Protein AF-A0A2K2HDX5-F1 (afdb_monomer)

Foldseek 3Di:
DDDDPDPDPPPPLPQDPLLVVLVVCLVCQVVDPLVCLVVNLVSLVVVLVVCVVVVDPSCVVSNVSSVVSSVVSVVSNVCVVCVVVDDDD

Secondary structure (DSSP, 8-state):
----------------HHHHHHHHHHHTTTTS-TTTHHHHHHHHHHHHHHHHHHT-GGGHHHHHHHHHHHHHHHHHHHHHHHHTT----

Organism: NCBI:txid1969733

Solvent-accessible surface area (backbone atoms only — not comparable to full-atom values): 5392 Å² total; per-residue (Å²): 135,85,82,81,77,73,79,72,81,83,68,75,65,82,74,50,72,70,55,52,52,47,50,55,50,48,74,41,56,90,75,51,54,76,88,50,28,55,60,51,22,50,55,35,44,56,50,47,53,53,50,61,74,65,64,50,77,74,47,50,70,55,50,55,54,44,51,57,42,27,54,51,28,46,52,50,38,51,52,58,63,52,55,80,69,60,78,88,126

Sequence (89 aa):
MLVLLLPAKVTAVEMSPEIETALALCARCAALPDEEVPAAAKTVHLLVEKLEAARNPADKVWLFRLKRCGSFLAYRAEAAADGEKKPAQ

Mean predicted aligned error: 9.75 Å

Radius of gyration: 18.08 Å; Cα contacts (8 Å, |Δi|>4): 49; chains: 1; bounding box: 43×37×57 Å

Structure (mmCIF, N/CA/C/O backbone):
data_AF-A0A2K2HDX5-F1
#
_entry.id   AF-A0A2K2HDX5-F1
#
loop_
_atom_site.group_PDB
_atom_site.id
_atom_site.type_symbol
_atom_site.label_atom_id
_atom_site.label_alt_id
_atom_site.label_comp_id
_atom_site.label_asym_id
_atom_site.label_entity_id
_atom_site.label_seq_id
_atom_site.pdbx_PDB_ins_code
_atom_site.Cartn_x
_atom_site.Cartn_y
_atom_site.Cartn_z
_atom_site.occupancy
_atom_site.B_iso_or_equiv
_atom_site.auth_seq_id
_atom_site.auth_comp_id
_atom_site.auth_asym_id
_atom_site.auth_atom_id
_atom_site.pdbx_PDB_model_num
ATOM 1 N N . MET A 1 1 ? -13.328 -26.479 36.270 1.00 40.75 1 MET A N 1
ATOM 2 C CA . MET A 1 1 ? -14.131 -26.206 35.061 1.00 40.75 1 MET A CA 1
ATOM 3 C C . MET A 1 1 ? -13.436 -25.075 34.313 1.00 40.75 1 MET A C 1
ATOM 5 O O . MET A 1 1 ? -13.360 -23.978 34.849 1.00 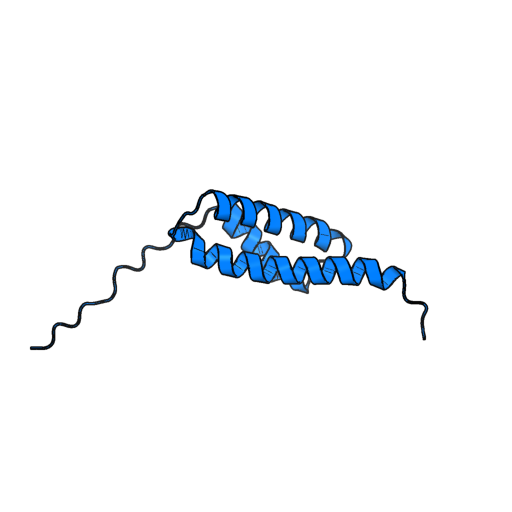40.75 1 MET A O 1
ATOM 9 N N . LEU A 1 2 ? -12.793 -25.369 33.181 1.00 43.72 2 LEU A N 1
ATOM 10 C CA . LEU A 1 2 ? -11.999 -24.398 32.423 1.00 43.72 2 LEU A CA 1
ATOM 11 C C . LEU A 1 2 ? -12.958 -23.611 31.515 1.00 43.72 2 LEU A C 1
ATOM 13 O O . LEU A 1 2 ? -13.521 -24.178 30.581 1.00 43.72 2 LEU A O 1
ATOM 17 N N . VAL A 1 3 ? -13.209 -22.340 31.827 1.00 49.59 3 VAL A N 1
ATOM 18 C CA . VAL A 1 3 ? -14.046 -21.470 30.990 1.00 49.59 3 VAL A CA 1
ATOM 19 C C . VAL A 1 3 ? -13.208 -21.024 29.793 1.00 49.59 3 VAL A C 1
ATOM 21 O O . VAL A 1 3 ? -12.329 -20.175 29.918 1.00 49.59 3 VAL A O 1
ATOM 24 N N . LEU A 1 4 ? -13.468 -21.627 28.634 1.00 47.78 4 LEU A N 1
ATOM 25 C CA . LEU A 1 4 ? -12.979 -21.160 27.338 1.00 47.78 4 LEU A CA 1
ATOM 26 C C . LEU A 1 4 ? -13.700 -19.849 26.997 1.00 47.78 4 LEU A C 1
ATOM 28 O O . LEU A 1 4 ? -14.822 -19.851 26.495 1.00 47.78 4 LEU A O 1
ATOM 32 N N . LEU A 1 5 ? -13.059 -18.723 27.306 1.00 55.34 5 LEU A N 1
ATOM 33 C CA . LEU A 1 5 ? -13.458 -17.408 26.811 1.00 55.34 5 LEU A CA 1
ATOM 34 C C . LEU A 1 5 ? -13.237 -17.395 25.293 1.00 55.34 5 LEU A C 1
ATOM 36 O O . LEU A 1 5 ? -12.107 -17.285 24.821 1.00 55.34 5 LEU A O 1
ATOM 40 N N . LEU A 1 6 ? -14.321 -17.566 24.532 1.00 54.38 6 LEU A N 1
ATOM 41 C CA . LEU A 1 6 ? -14.322 -17.401 23.079 1.00 54.38 6 LEU A CA 1
ATOM 42 C C . LEU A 1 6 ? -13.731 -16.026 22.721 1.00 54.38 6 LEU A C 1
ATOM 44 O O . LEU A 1 6 ? -14.145 -15.027 23.319 1.00 54.38 6 LEU A O 1
ATOM 48 N N . PRO A 1 7 ? -12.786 -15.942 21.765 1.00 51.34 7 PRO A N 1
ATOM 49 C CA . PRO A 1 7 ? -12.236 -14.661 21.367 1.00 51.34 7 PRO A CA 1
ATOM 50 C C . PRO A 1 7 ? -13.354 -13.797 20.786 1.00 51.34 7 PRO A C 1
ATOM 52 O O . PRO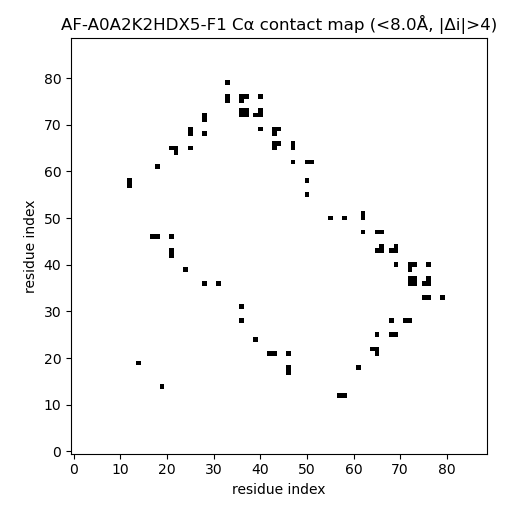 A 1 7 ? -14.234 -14.273 20.066 1.00 51.34 7 PRO A O 1
ATOM 55 N N . ALA A 1 8 ? -13.314 -12.527 21.185 1.00 52.97 8 ALA A N 1
ATOM 56 C CA . ALA A 1 8 ? -14.260 -11.485 20.840 1.00 52.97 8 ALA A CA 1
ATOM 57 C C . ALA A 1 8 ? -14.674 -11.547 19.365 1.00 52.97 8 ALA A C 1
ATOM 59 O O . ALA A 1 8 ? -13.839 -11.779 18.490 1.00 52.97 8 ALA A O 1
ATOM 60 N N . LYS A 1 9 ? -15.973 -11.309 19.123 1.00 47.44 9 LYS A N 1
ATOM 61 C CA . LYS A 1 9 ? -16.564 -11.039 17.808 1.00 47.44 9 LYS A CA 1
ATOM 62 C C . LYS A 1 9 ? -15.525 -10.374 16.909 1.00 47.44 9 LYS A C 1
ATOM 64 O O . LYS A 1 9 ? -15.088 -9.266 17.210 1.00 47.44 9 LYS A O 1
ATOM 69 N N . VAL A 1 10 ? -15.160 -11.043 15.816 1.00 50.88 10 VAL A N 1
ATOM 70 C CA . VAL A 1 10 ? -14.478 -10.406 14.691 1.00 50.88 10 VAL A CA 1
ATOM 71 C C . VAL A 1 10 ? -15.476 -9.395 14.143 1.00 50.88 10 VAL A C 1
ATOM 73 O O . VAL A 1 10 ? -16.300 -9.706 13.288 1.00 50.88 10 VAL A O 1
ATOM 76 N N . THR A 1 11 ? -15.498 -8.201 14.728 1.00 49.69 11 THR A N 1
ATOM 77 C CA . THR A 1 11 ? -16.144 -7.050 14.120 1.00 49.69 11 THR A CA 1
ATOM 78 C C . THR A 1 11 ? -15.402 -6.853 12.818 1.00 49.69 11 THR A C 1
ATOM 80 O O . THR A 1 11 ? -14.214 -6.525 12.838 1.00 49.69 11 THR A O 1
ATOM 83 N N . ALA A 1 12 ? -16.069 -7.175 11.709 1.00 56.59 12 ALA A N 1
ATOM 84 C CA . ALA A 1 12 ? -15.578 -6.868 10.383 1.00 56.59 12 ALA A CA 1
ATOM 85 C C . ALA A 1 12 ? -15.133 -5.408 10.418 1.00 56.59 12 ALA A C 1
ATOM 87 O O . ALA A 1 12 ? -15.940 -4.523 10.695 1.00 56.59 12 ALA A O 1
ATOM 88 N N . VAL A 1 13 ? -13.827 -5.184 10.282 1.00 62.44 13 VAL A N 1
ATOM 89 C CA . VAL A 1 13 ? -13.290 -3.832 10.217 1.00 62.44 13 VAL A CA 1
ATOM 90 C C . VAL A 1 13 ? -13.917 -3.224 8.979 1.00 62.44 13 VAL A C 1
ATOM 92 O O . VAL A 1 13 ? -13.663 -3.704 7.873 1.00 62.44 13 VAL A O 1
ATOM 95 N N . GLU A 1 14 ? -14.789 -2.243 9.183 1.00 67.19 14 GLU A N 1
ATOM 96 C CA . GLU A 1 14 ? -15.496 -1.584 8.098 1.00 67.19 14 GLU A CA 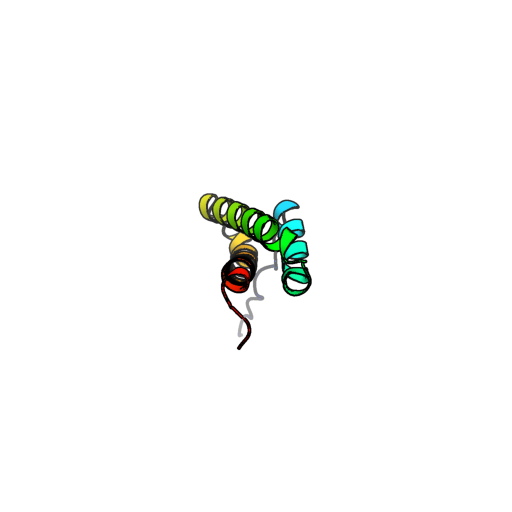1
ATOM 97 C C . GLU A 1 14 ? -14.446 -0.955 7.181 1.00 67.19 14 GLU A C 1
ATOM 99 O O . GLU A 1 14 ? -13.648 -0.112 7.592 1.00 67.19 14 GLU A O 1
ATOM 104 N N . MET A 1 15 ? -14.356 -1.483 5.964 1.00 76.62 15 MET A N 1
ATOM 105 C CA . MET A 1 15 ? -13.337 -1.088 5.009 1.00 76.62 15 MET A CA 1
ATOM 106 C C . MET A 1 15 ? -13.853 0.138 4.271 1.00 76.62 15 MET A C 1
ATOM 108 O O . MET A 1 15 ? -14.857 0.060 3.566 1.00 76.62 15 MET A O 1
ATOM 112 N N . SER A 1 16 ? -13.181 1.275 4.443 1.00 84.25 16 SER A N 1
ATOM 113 C CA . SER A 1 16 ? -13.556 2.473 3.700 1.00 84.25 16 SER A CA 1
ATOM 114 C C . SER A 1 16 ? -13.306 2.269 2.195 1.00 84.25 16 SER A C 1
ATOM 116 O O . SER A 1 16 ? -12.364 1.560 1.819 1.00 84.25 16 SER A O 1
ATOM 118 N N . PRO A 1 17 ? -14.084 2.922 1.312 1.00 86.00 17 PRO A N 1
ATOM 119 C CA . PRO A 1 17 ? -13.898 2.806 -0.139 1.00 86.00 17 PRO A CA 1
ATOM 120 C C . PRO A 1 17 ? -12.496 3.227 -0.608 1.00 86.00 17 PRO A C 1
ATOM 122 O O . PRO A 1 17 ? -11.959 2.688 -1.576 1.00 86.00 17 PRO A O 1
ATOM 125 N N . GLU A 1 18 ? -11.873 4.177 0.099 1.00 88.31 18 GLU A N 1
ATOM 126 C CA . GLU A 1 18 ? -10.495 4.613 -0.159 1.00 88.31 18 GLU A CA 1
ATOM 127 C C . GLU A 1 18 ? -9.491 3.479 0.120 1.00 88.31 18 GLU A C 1
ATOM 129 O O . GLU A 1 18 ? -8.583 3.246 -0.681 1.00 88.31 18 GLU A O 1
ATOM 134 N N . ILE A 1 19 ? -9.680 2.734 1.218 1.00 88.94 19 ILE A N 1
ATOM 135 C CA . ILE A 1 19 ? -8.851 1.571 1.567 1.00 88.94 19 ILE A CA 1
ATOM 136 C C . ILE A 1 19 ? -9.069 0.438 0.568 1.00 88.94 19 ILE A C 1
ATOM 138 O O . ILE A 1 19 ? -8.093 -0.158 0.116 1.00 88.94 19 ILE A O 1
ATOM 142 N N . GLU A 1 20 ? -10.314 0.157 0.186 1.00 90.00 20 GLU A N 1
ATOM 143 C CA . GLU A 1 20 ? -10.626 -0.870 -0.812 1.00 90.00 20 GLU A CA 1
ATOM 144 C C . GLU A 1 20 ? -9.933 -0.579 -2.149 1.00 90.00 20 GLU A C 1
ATOM 146 O O . GLU A 1 20 ? -9.246 -1.439 -2.705 1.00 90.00 20 GLU A O 1
ATOM 151 N N . THR A 1 21 ? -10.033 0.666 -2.619 1.00 88.81 21 THR A N 1
ATOM 152 C CA . THR A 1 21 ? -9.398 1.118 -3.864 1.00 88.81 21 THR A CA 1
ATOM 153 C C . THR A 1 21 ? -7.877 0.982 -3.796 1.00 88.81 21 THR A C 1
ATOM 155 O O . THR A 1 21 ? -7.250 0.446 -4.714 1.00 88.81 21 THR A O 1
ATOM 158 N N . ALA A 1 22 ? -7.265 1.418 -2.694 1.00 88.62 22 ALA A N 1
ATOM 159 C CA . ALA A 1 22 ? -5.823 1.311 -2.510 1.00 88.62 22 ALA A CA 1
ATOM 160 C C . ALA A 1 22 ? -5.359 -0.150 -2.400 1.00 88.62 22 ALA A C 1
ATOM 162 O O . ALA A 1 22 ? -4.323 -0.509 -2.957 1.00 88.62 22 ALA A O 1
ATOM 163 N N . LEU A 1 23 ? -6.135 -1.027 -1.761 1.00 88.50 23 LEU A N 1
ATOM 164 C CA . LEU A 1 23 ? -5.840 -2.460 -1.717 1.00 88.50 23 LEU A CA 1
ATOM 165 C C . LEU A 1 23 ? -5.981 -3.121 -3.092 1.00 88.50 23 LEU A C 1
ATOM 167 O O . LEU A 1 23 ? -5.165 -3.980 -3.429 1.00 88.50 23 LEU A O 1
ATOM 171 N N . ALA A 1 24 ? -6.953 -2.707 -3.905 1.00 89.44 24 ALA A N 1
ATOM 172 C CA . ALA A 1 24 ? -7.096 -3.177 -5.281 1.00 89.44 24 ALA A CA 1
ATOM 173 C C . ALA A 1 24 ? -5.910 -2.747 -6.163 1.00 89.44 24 ALA A C 1
ATOM 175 O O . ALA A 1 24 ? -5.432 -3.546 -6.974 1.00 89.44 24 ALA A O 1
ATOM 176 N N . LEU A 1 25 ? -5.392 -1.527 -5.970 1.00 87.06 25 LEU A N 1
ATOM 177 C CA . LEU A 1 25 ? -4.138 -1.065 -6.581 1.00 87.06 25 LEU A CA 1
ATOM 178 C C . LEU A 1 25 ? -2.948 -1.907 -6.104 1.00 87.06 25 LEU A C 1
ATOM 180 O O . LEU A 1 25 ? -2.155 -2.386 -6.914 1.00 87.06 25 LEU A O 1
ATOM 184 N N . CYS A 1 26 ? -2.864 -2.170 -4.802 1.00 88.00 26 CYS A N 1
ATOM 185 C CA . CYS A 1 26 ? -1.822 -3.010 -4.223 1.00 88.00 26 CYS A CA 1
ATOM 186 C C . CYS A 1 26 ? -1.858 -4.454 -4.730 1.00 88.00 26 CYS A C 1
ATOM 188 O O . CYS A 1 26 ? -0.804 -5.044 -4.950 1.00 88.00 26 CYS A O 1
ATOM 190 N N . ALA A 1 27 ? -3.035 -5.025 -4.980 1.00 88.00 27 ALA A N 1
ATOM 191 C CA . ALA A 1 27 ? -3.159 -6.374 -5.531 1.00 88.00 27 ALA A CA 1
ATOM 192 C C . ALA A 1 27 ? -2.573 -6.491 -6.949 1.00 88.00 27 ALA A C 1
ATOM 194 O O . ALA A 1 27 ? -2.079 -7.552 -7.324 1.00 88.00 27 ALA A O 1
ATOM 195 N N . ARG A 1 28 ? -2.585 -5.397 -7.722 1.00 88.56 28 ARG A N 1
ATOM 196 C CA . ARG A 1 28 ? -2.033 -5.338 -9.085 1.00 88.56 28 ARG A CA 1
ATOM 197 C C . ARG A 1 28 ? -0.692 -4.604 -9.184 1.00 88.56 28 ARG A C 1
ATOM 199 O O . ARG A 1 28 ? -0.198 -4.413 -10.289 1.00 88.56 28 ARG A O 1
ATOM 206 N N . CYS A 1 29 ? -0.076 -4.219 -8.061 1.00 86.31 29 CYS A N 1
ATOM 207 C CA . CYS A 1 29 ? 1.144 -3.396 -8.040 1.00 86.31 29 CYS A CA 1
ATOM 208 C C . CYS A 1 29 ? 2.337 -4.003 -8.781 1.00 86.31 29 CYS A C 1
ATOM 210 O O . CYS A 1 29 ? 3.184 -3.258 -9.260 1.00 86.31 29 CYS A O 1
ATOM 212 N N . ALA A 1 30 ? 2.399 -5.328 -8.917 1.00 85.38 30 ALA A N 1
ATOM 213 C CA . ALA A 1 30 ? 3.441 -6.009 -9.684 1.00 85.38 30 ALA A CA 1
ATOM 214 C C . ALA A 1 30 ? 3.229 -5.932 -11.208 1.00 85.38 30 ALA A C 1
ATOM 216 O O . ALA A 1 30 ? 4.192 -6.041 -11.953 1.00 85.38 30 ALA A O 1
ATOM 217 N N . ALA A 1 31 ? 1.985 -5.746 -11.660 1.00 89.00 31 ALA A N 1
ATOM 218 C CA . ALA A 1 31 ? 1.607 -5.710 -13.075 1.00 89.00 31 ALA A CA 1
ATOM 2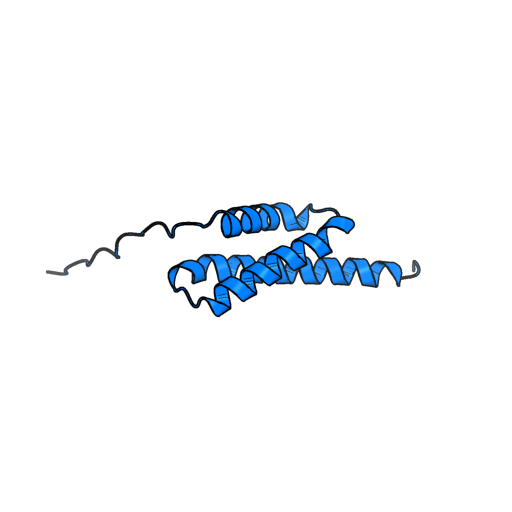19 C C . ALA A 1 31 ? 1.279 -4.295 -13.583 1.00 89.00 31 ALA A C 1
ATOM 221 O O . ALA A 1 31 ? 1.001 -4.120 -14.764 1.00 89.00 31 ALA A O 1
ATOM 222 N N . LEU A 1 32 ? 1.282 -3.294 -12.696 1.00 88.44 32 LEU A N 1
ATOM 223 C CA . LEU A 1 32 ? 1.119 -1.886 -13.060 1.00 88.44 32 LEU A CA 1
ATOM 224 C C . LEU A 1 32 ? 2.240 -1.465 -14.033 1.00 88.44 32 LEU A C 1
ATOM 226 O O . LEU A 1 32 ? 3.402 -1.776 -13.741 1.00 88.44 32 LEU A O 1
ATOM 230 N N . PRO A 1 33 ? 1.927 -0.785 -15.150 1.00 89.44 33 PRO A N 1
ATOM 231 C CA . PRO A 1 33 ? 2.940 -0.238 -16.047 1.00 89.44 33 PRO A CA 1
ATOM 232 C C . PRO A 1 33 ? 3.754 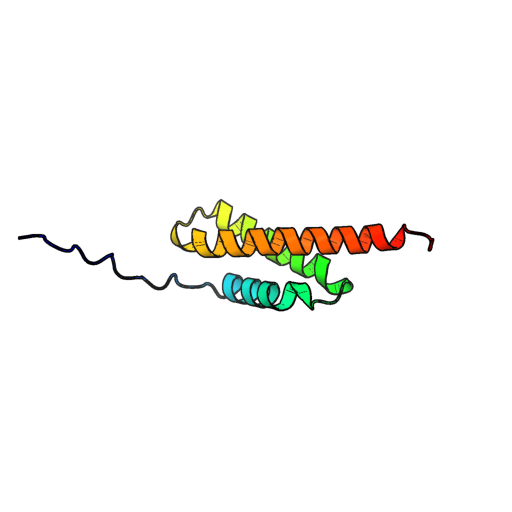0.852 -15.343 1.00 89.44 33 PRO A C 1
ATOM 234 O O . PRO A 1 33 ? 3.252 1.520 -14.435 1.00 89.44 33 PRO A O 1
ATOM 237 N N . ASP A 1 34 ? 5.020 1.012 -15.735 1.00 87.62 34 ASP A N 1
ATOM 238 C CA . ASP A 1 34 ? 5.969 1.881 -15.028 1.00 87.62 34 ASP A CA 1
ATOM 239 C C . ASP A 1 34 ? 5.530 3.354 -15.027 1.00 87.62 34 ASP A C 1
ATOM 241 O O . ASP A 1 34 ? 5.743 4.037 -14.025 1.00 87.62 34 ASP A O 1
ATOM 245 N N . GLU A 1 35 ? 4.823 3.830 -16.062 1.00 88.31 35 GLU A N 1
ATOM 246 C CA . GLU A 1 35 ? 4.237 5.179 -16.072 1.00 88.31 35 GLU A CA 1
ATOM 247 C C . GLU A 1 35 ? 3.177 5.416 -14.976 1.00 88.31 35 GLU A C 1
ATOM 249 O O . GLU A 1 35 ? 3.011 6.541 -14.498 1.00 88.31 35 GLU A O 1
ATOM 254 N N . GLU A 1 36 ? 2.471 4.369 -14.540 1.00 89.12 36 GLU A N 1
ATOM 255 C CA . GLU A 1 36 ? 1.415 4.459 -13.525 1.00 89.12 36 GLU A CA 1
ATOM 256 C C . GLU A 1 36 ? 1.948 4.237 -12.101 1.00 89.12 36 GLU A C 1
ATOM 258 O O . GLU A 1 36 ? 1.305 4.636 -11.121 1.00 89.12 36 GLU A O 1
ATOM 263 N N . VAL A 1 37 ? 3.134 3.631 -11.958 1.00 90.31 37 VAL A N 1
ATOM 264 C CA . VAL A 1 37 ? 3.739 3.311 -10.656 1.00 90.31 37 VAL A CA 1
ATOM 265 C C . VAL A 1 37 ? 3.910 4.552 -9.763 1.00 90.31 37 VAL A C 1
ATOM 267 O O . VAL A 1 37 ? 3.503 4.473 -8.600 1.00 90.31 37 VAL A O 1
ATOM 270 N N . PRO A 1 38 ? 4.427 5.708 -10.234 1.00 89.38 38 PRO A N 1
ATOM 271 C CA . PRO A 1 38 ? 4.576 6.897 -9.392 1.00 89.38 38 PRO A CA 1
ATOM 272 C C . PRO A 1 38 ? 3.237 7.434 -8.874 1.00 89.38 38 PRO A C 1
ATOM 274 O O . PRO A 1 38 ? 3.121 7.825 -7.709 1.00 89.38 38 PRO A O 1
ATOM 277 N N . ALA A 1 39 ? 2.203 7.422 -9.721 1.00 90.00 39 ALA A N 1
ATOM 278 C CA . ALA A 1 39 ? 0.863 7.856 -9.340 1.00 90.00 39 ALA A CA 1
ATOM 279 C C . ALA A 1 39 ? 0.253 6.911 -8.293 1.00 90.00 39 ALA A C 1
ATOM 281 O O . ALA A 1 39 ? -0.269 7.370 -7.273 1.00 90.00 39 ALA A O 1
ATOM 282 N N . ALA A 1 40 ? 0.385 5.596 -8.494 1.00 90.19 40 ALA A N 1
ATOM 283 C CA . ALA A 1 40 ? -0.055 4.591 -7.531 1.00 90.19 40 ALA A CA 1
ATOM 284 C C . ALA A 1 40 ? 0.694 4.712 -6.191 1.00 90.19 40 ALA A C 1
ATOM 286 O O . ALA A 1 40 ? 0.061 4.679 -5.131 1.00 90.19 40 ALA A O 1
ATOM 287 N N . ALA A 1 41 ? 2.018 4.912 -6.224 1.00 90.25 41 ALA A N 1
ATOM 288 C CA . ALA A 1 41 ? 2.843 5.111 -5.033 1.00 90.25 41 ALA A CA 1
ATOM 289 C C . ALA A 1 41 ? 2.358 6.321 -4.223 1.00 90.25 41 ALA A C 1
ATOM 291 O O . ALA A 1 41 ? 2.160 6.217 -3.011 1.00 90.25 41 ALA A O 1
ATOM 292 N N . LYS A 1 42 ? 2.086 7.445 -4.901 1.00 90.62 42 LYS A N 1
ATOM 293 C CA . LYS A 1 42 ? 1.570 8.669 -4.276 1.00 90.62 42 LYS A CA 1
ATOM 294 C C . LYS A 1 42 ? 0.194 8.464 -3.641 1.00 90.62 42 LYS A C 1
ATOM 296 O O . LYS A 1 42 ? -0.005 8.872 -2.500 1.00 90.62 42 LYS A O 1
ATOM 301 N N . THR A 1 43 ? -0.740 7.817 -4.340 1.00 90.88 43 THR A N 1
ATOM 302 C CA . THR A 1 43 ? -2.086 7.541 -3.805 1.00 90.88 43 THR A CA 1
ATOM 303 C C . THR A 1 43 ? -2.022 6.688 -2.539 1.00 90.88 43 THR A C 1
ATOM 305 O O . THR A 1 43 ? -2.657 7.021 -1.538 1.00 90.88 43 THR A O 1
ATOM 308 N N . VAL A 1 44 ? -1.224 5.613 -2.550 1.00 92.75 44 VAL A N 1
ATOM 309 C CA . VAL A 1 44 ? -1.056 4.747 -1.372 1.00 92.75 44 VAL A CA 1
ATOM 310 C C . VAL A 1 44 ? -0.370 5.504 -0.230 1.00 92.75 44 VAL A C 1
ATOM 312 O O . VAL A 1 44 ? -0.799 5.380 0.915 1.00 92.75 44 VAL A O 1
ATOM 315 N N . HIS A 1 45 ? 0.647 6.316 -0.526 1.00 92.81 45 HIS A N 1
ATOM 316 C CA . HIS A 1 45 ? 1.361 7.109 0.475 1.00 92.81 45 HIS A CA 1
ATOM 317 C C . HIS A 1 45 ? 0.449 8.117 1.190 1.00 92.81 45 HIS A C 1
ATOM 319 O O . HIS A 1 45 ? 0.378 8.100 2.417 1.00 92.81 45 HIS A O 1
ATOM 325 N N . LEU A 1 46 ? -0.321 8.914 0.441 1.00 93.38 46 LEU A N 1
ATOM 326 C CA . LEU A 1 46 ? -1.262 9.890 1.010 1.00 93.38 46 LEU A CA 1
ATOM 327 C C . LEU A 1 46 ? -2.325 9.223 1.892 1.00 93.38 46 LEU A C 1
ATOM 329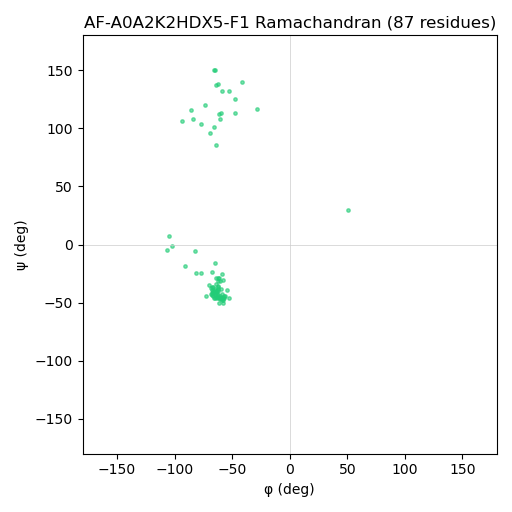 O O . LEU A 1 46 ? -2.700 9.752 2.940 1.00 93.38 46 LEU A O 1
ATOM 333 N N . LEU A 1 47 ? -2.811 8.045 1.487 1.00 92.31 47 LEU A N 1
ATOM 334 C CA . LEU A 1 47 ? -3.770 7.300 2.295 1.00 92.31 47 LEU A CA 1
ATOM 335 C C . LEU A 1 47 ? -3.134 6.792 3.594 1.00 92.31 47 LEU A C 1
ATOM 337 O O . LEU A 1 47 ? -3.760 6.881 4.647 1.00 92.31 47 LEU A O 1
ATOM 341 N N . VAL A 1 48 ? -1.897 6.292 3.544 1.00 93.06 48 VAL A N 1
ATOM 342 C CA . VAL A 1 48 ? -1.161 5.888 4.751 1.00 93.06 48 VAL A CA 1
ATOM 343 C C . VAL A 1 48 ? -1.027 7.069 5.711 1.00 93.06 48 VAL A C 1
ATOM 345 O O . VAL A 1 48 ? -1.418 6.921 6.866 1.00 93.06 48 VAL A O 1
ATOM 348 N N . GLU A 1 49 ? -0.579 8.239 5.248 1.00 93.69 49 GLU A N 1
ATOM 349 C CA . GLU A 1 49 ? -0.455 9.437 6.095 1.00 93.69 49 GLU A CA 1
ATOM 350 C C . GLU A 1 49 ? -1.787 9.816 6.758 1.00 93.69 49 GLU A C 1
ATOM 352 O O . GLU A 1 49 ? -1.841 10.069 7.965 1.00 93.69 49 GLU A O 1
ATOM 357 N N . LYS A 1 50 ? -2.886 9.786 5.993 1.00 91.06 50 LYS A N 1
ATOM 358 C CA . LYS A 1 50 ? -4.239 10.059 6.502 1.00 91.06 50 LYS A CA 1
ATOM 359 C C . LYS A 1 50 ? -4.640 9.078 7.608 1.00 91.06 50 LYS A C 1
ATOM 361 O O . LYS A 1 50 ? -5.152 9.498 8.648 1.00 91.06 50 LYS A O 1
ATOM 366 N N . LEU A 1 51 ? -4.401 7.782 7.405 1.00 90.44 51 LEU A N 1
ATOM 367 C CA . LEU A 1 51 ? -4.733 6.741 8.383 1.00 90.44 51 LEU A CA 1
ATOM 368 C C . LEU A 1 51 ? -3.860 6.835 9.644 1.00 90.44 51 LEU A C 1
ATOM 370 O O . LEU A 1 51 ? -4.356 6.637 10.756 1.00 90.44 51 LEU A O 1
ATOM 374 N N . GLU A 1 52 ? -2.578 7.180 9.505 1.00 92.06 52 GLU A N 1
ATOM 375 C CA . GLU A 1 52 ? -1.689 7.410 10.651 1.00 92.06 52 GLU A CA 1
ATOM 376 C C . GLU A 1 52 ? -2.093 8.638 11.463 1.00 92.06 52 GLU A C 1
ATOM 378 O O . GLU A 1 52 ? -2.097 8.579 12.696 1.00 92.06 52 GLU A O 1
ATOM 383 N N . ALA A 1 53 ? -2.476 9.725 10.789 1.00 91.75 53 ALA A N 1
ATOM 384 C CA . ALA A 1 53 ? -2.962 10.939 11.433 1.00 91.75 53 ALA A CA 1
ATOM 385 C C . ALA A 1 53 ? -4.264 10.690 12.210 1.00 91.75 53 ALA A C 1
ATOM 387 O O . ALA A 1 53 ? -4.412 11.175 13.333 1.00 91.75 53 ALA A O 1
ATOM 388 N N . ALA A 1 54 ? -5.176 9.884 11.656 1.00 88.62 54 ALA A N 1
ATOM 389 C CA . ALA A 1 54 ? -6.434 9.524 12.309 1.00 88.62 54 ALA A CA 1
ATOM 390 C C . ALA A 1 54 ? -6.245 8.635 13.555 1.00 88.62 54 ALA A C 1
ATOM 392 O O . ALA A 1 54 ? -7.111 8.617 14.430 1.00 88.62 54 ALA A O 1
ATOM 393 N N . ARG A 1 55 ? -5.127 7.894 13.650 1.00 85.12 55 ARG A N 1
ATOM 394 C CA . ARG A 1 55 ? -4.793 6.976 14.762 1.00 85.12 55 ARG A CA 1
ATOM 395 C C . ARG A 1 55 ? -5.906 5.976 15.109 1.00 85.12 55 ARG A C 1
ATOM 397 O O . ARG A 1 55 ? -6.007 5.527 16.252 1.00 85.12 55 ARG A O 1
ATOM 404 N N . ASN A 1 56 ? -6.720 5.595 14.130 1.00 85.44 56 ASN A N 1
ATOM 405 C CA . ASN A 1 56 ? -7.831 4.677 14.331 1.00 85.44 56 ASN A CA 1
ATOM 406 C C . ASN A 1 56 ? -7.317 3.233 14.527 1.00 85.44 56 ASN A C 1
ATOM 408 O O . ASN A 1 56 ? -6.671 2.679 13.633 1.00 85.44 56 ASN A O 1
ATOM 412 N N . PRO A 1 57 ? -7.594 2.576 15.671 1.00 84.38 57 PRO A N 1
ATOM 413 C CA . PRO A 1 57 ? -7.152 1.205 15.919 1.00 84.38 57 PRO A CA 1
ATOM 414 C C . PRO A 1 57 ? -7.710 0.187 14.921 1.00 84.38 57 PRO A C 1
ATOM 416 O O . PRO A 1 57 ? -7.048 -0.821 14.670 1.00 84.38 57 PRO A O 1
ATOM 419 N N . ALA A 1 58 ? -8.894 0.451 14.362 1.00 84.44 58 ALA A N 1
ATOM 420 C CA . ALA A 1 58 ? -9.541 -0.424 13.392 1.00 84.44 58 ALA A CA 1
ATOM 421 C C . ALA A 1 58 ? -8.719 -0.529 12.093 1.00 84.44 58 ALA A C 1
ATOM 423 O O . ALA A 1 58 ? -8.593 -1.607 11.518 1.00 84.44 58 ALA A O 1
ATOM 424 N N . ASP A 1 59 ? -8.039 0.551 11.705 1.00 86.19 59 ASP A N 1
ATOM 425 C CA . ASP A 1 59 ? -7.314 0.631 10.436 1.00 86.19 59 ASP A CA 1
ATOM 426 C C . ASP A 1 59 ? -5.919 0.004 10.478 1.00 86.19 59 ASP A C 1
ATOM 428 O O . ASP A 1 59 ? -5.265 -0.113 9.444 1.00 86.19 59 ASP A O 1
ATOM 432 N N . LYS A 1 60 ? -5.442 -0.453 11.644 1.00 86.62 60 LYS A N 1
ATOM 433 C CA . LYS A 1 60 ? -4.074 -0.984 11.811 1.00 86.62 60 LYS A CA 1
ATOM 434 C C . LYS A 1 60 ? -3.739 -2.115 10.840 1.00 86.62 60 LYS A C 1
ATOM 436 O O . LYS A 1 60 ? -2.620 -2.178 10.330 1.00 86.62 60 LYS A O 1
ATOM 441 N N . VAL A 1 61 ? -4.697 -3.009 10.584 1.00 87.25 61 VAL A N 1
ATOM 442 C CA . VAL A 1 61 ? -4.500 -4.133 9.657 1.00 87.25 61 VAL A CA 1
ATOM 443 C C . VAL A 1 61 ? -4.342 -3.648 8.213 1.00 87.25 61 VAL A C 1
ATOM 445 O O . VAL A 1 61 ? -3.492 -4.156 7.478 1.00 87.25 61 VAL A O 1
ATOM 448 N N . TRP A 1 62 ? -5.106 -2.629 7.821 1.00 88.75 62 TRP A N 1
ATOM 449 C CA . TRP A 1 62 ? -5.040 -2.021 6.497 1.00 88.75 62 TRP A CA 1
ATOM 450 C C . TRP A 1 62 ? -3.771 -1.197 6.340 1.00 88.75 62 TRP A C 1
ATOM 452 O O . TRP A 1 62 ? -3.051 -1.368 5.360 1.00 88.75 62 TRP A O 1
ATOM 462 N N . LEU A 1 63 ? -3.437 -0.402 7.355 1.00 91.75 63 LEU A N 1
ATOM 463 C CA . LEU A 1 63 ? -2.221 0.395 7.429 1.00 91.75 63 LEU A CA 1
ATOM 464 C C . LEU A 1 63 ? -0.973 -0.464 7.196 1.00 91.75 63 LEU A C 1
ATOM 466 O O . LEU A 1 63 ? -0.112 -0.103 6.397 1.00 91.75 63 LEU A O 1
ATOM 470 N N . PHE A 1 64 ? -0.891 -1.630 7.841 1.00 90.81 64 PHE A N 1
ATOM 471 C CA . PHE A 1 64 ? 0.220 -2.560 7.643 1.00 90.81 64 PHE A CA 1
ATOM 472 C C . PHE A 1 64 ? 0.344 -3.021 6.180 1.00 90.81 64 PHE A C 1
ATOM 474 O O . PHE A 1 64 ? 1.438 -3.007 5.612 1.00 90.81 64 PHE A O 1
ATOM 481 N N . ARG A 1 65 ? -0.775 -3.400 5.547 1.00 91.12 65 ARG A N 1
ATOM 482 C CA . ARG A 1 65 ? -0.793 -3.848 4.142 1.00 91.12 65 ARG A CA 1
ATOM 483 C C . ARG A 1 65 ? -0.422 -2.720 3.181 1.00 91.12 65 ARG A C 1
ATOM 485 O O . ARG A 1 65 ? 0.407 -2.927 2.295 1.00 91.12 65 ARG A O 1
ATOM 492 N N . LEU A 1 66 ? -1.006 -1.541 3.381 1.00 93.00 66 LEU A N 1
ATOM 493 C CA . LEU A 1 66 ? -0.777 -0.361 2.550 1.00 93.00 66 LEU A CA 1
ATOM 494 C C . LEU A 1 66 ? 0.672 0.115 2.640 1.00 93.00 66 LEU A C 1
ATOM 496 O O . LEU A 1 66 ? 1.273 0.379 1.606 1.00 93.00 66 LEU A O 1
ATOM 500 N N . LYS A 1 67 ? 1.284 0.120 3.830 1.00 93.62 67 LYS A N 1
ATOM 501 C CA . LYS A 1 67 ? 2.710 0.449 3.988 1.00 93.62 67 LYS A CA 1
ATOM 502 C C . LYS A 1 67 ? 3.617 -0.487 3.198 1.00 93.62 67 LYS A C 1
ATOM 504 O O . LYS A 1 67 ? 4.478 -0.020 2.462 1.00 93.62 67 LYS A O 1
ATOM 509 N N . ARG A 1 68 ? 3.401 -1.804 3.302 1.00 92.38 68 ARG A N 1
ATOM 510 C CA . ARG A 1 68 ? 4.208 -2.793 2.568 1.00 92.38 68 ARG A CA 1
ATOM 511 C C . ARG A 1 68 ? 4.099 -2.603 1.053 1.00 92.38 68 ARG A C 1
ATOM 513 O O . ARG A 1 68 ? 5.105 -2.649 0.353 1.00 92.38 68 ARG A O 1
ATOM 520 N N . CYS A 1 69 ? 2.883 -2.392 0.563 1.00 92.62 69 CYS A N 1
ATOM 521 C CA . CYS A 1 69 ? 2.624 -2.099 -0.842 1.00 92.62 69 CYS A CA 1
ATOM 522 C C . CYS A 1 69 ? 3.251 -0.769 -1.289 1.00 92.62 69 CYS A C 1
ATOM 524 O O . CYS A 1 69 ? 3.904 -0.723 -2.327 1.00 92.62 69 CYS A O 1
ATOM 526 N N . GLY A 1 70 ? 3.110 0.288 -0.486 1.00 91.56 70 GLY A N 1
ATOM 527 C CA . GLY A 1 70 ? 3.693 1.601 -0.748 1.00 91.56 70 GLY A CA 1
ATOM 528 C C . GLY A 1 70 ? 5.214 1.545 -0.873 1.00 91.56 70 GLY A C 1
ATOM 529 O O . GLY A 1 70 ? 5.759 2.108 -1.814 1.00 91.56 70 GLY A O 1
ATOM 530 N N . SER A 1 71 ? 5.897 0.791 -0.005 1.00 91.12 71 SER A N 1
ATOM 531 C CA . SER A 1 71 ? 7.347 0.572 -0.119 1.00 91.12 71 SER A CA 1
ATOM 532 C C . SER A 1 71 ? 7.741 -0.149 -1.411 1.00 91.12 71 SER A C 1
ATOM 534 O O . SER A 1 71 ? 8.752 0.194 -2.013 1.00 91.12 71 SER A O 1
ATOM 536 N N . PHE A 1 72 ? 6.949 -1.125 -1.864 1.00 91.56 72 PHE A N 1
ATOM 537 C CA . PHE A 1 72 ? 7.213 -1.812 -3.132 1.00 91.56 72 PHE A CA 1
ATOM 538 C C . PHE A 1 72 ? 6.999 -0.897 -4.346 1.00 91.56 72 PHE A C 1
ATOM 540 O O . PHE A 1 72 ? 7.811 -0.896 -5.267 1.00 91.56 72 PHE A O 1
ATOM 547 N N . LEU A 1 73 ? 5.932 -0.094 -4.339 1.00 90.44 73 LEU A N 1
ATOM 548 C CA . LEU A 1 73 ? 5.66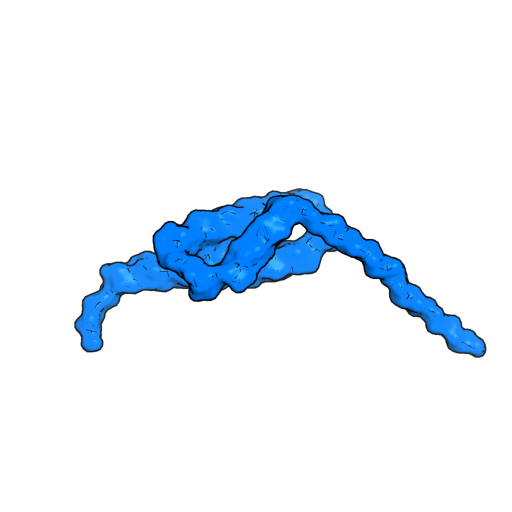9 0.892 -5.389 1.00 90.44 73 LEU A CA 1
ATOM 549 C C . LEU A 1 73 ? 6.750 1.981 -5.432 1.00 90.44 73 LEU A C 1
ATOM 551 O O . LEU A 1 73 ? 7.188 2.343 -6.518 1.00 90.44 73 LEU A O 1
ATOM 555 N N . ALA A 1 74 ? 7.220 2.454 -4.274 1.00 89.31 74 ALA A N 1
ATOM 556 C CA . ALA A 1 74 ? 8.337 3.395 -4.187 1.00 89.31 74 ALA A CA 1
ATOM 557 C C . ALA A 1 74 ? 9.621 2.797 -4.778 1.00 89.31 74 ALA A C 1
ATOM 559 O O . ALA A 1 74 ? 10.238 3.413 -5.640 1.00 89.31 74 ALA A O 1
ATOM 560 N N . TYR A 1 75 ? 9.953 1.555 -4.412 1.00 89.50 75 T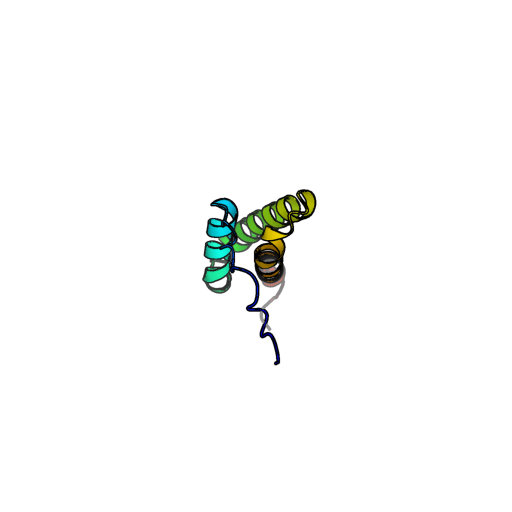YR A N 1
ATOM 561 C CA . TYR A 1 75 ? 11.086 0.836 -4.995 1.00 89.50 75 TYR A CA 1
ATOM 562 C C . TYR A 1 75 ? 10.981 0.710 -6.523 1.00 89.50 75 TYR A C 1
ATOM 564 O O . TYR A 1 75 ? 11.958 0.941 -7.231 1.00 89.50 75 TYR A O 1
ATOM 572 N N . ARG A 1 76 ? 9.798 0.372 -7.058 1.00 88.75 76 ARG A N 1
ATOM 573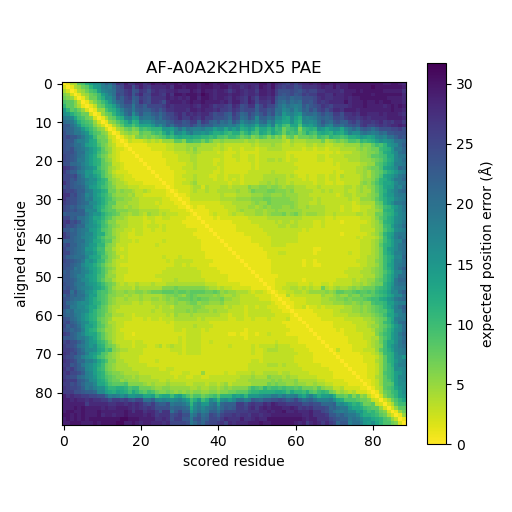 C CA . ARG A 1 76 ? 9.592 0.312 -8.513 1.00 88.75 76 ARG A CA 1
ATOM 574 C C . ARG A 1 76 ? 9.729 1.682 -9.180 1.00 88.75 76 ARG A C 1
ATOM 576 O O . ARG A 1 76 ? 10.308 1.757 -10.258 1.00 88.75 76 ARG A O 1
ATOM 583 N N . ALA A 1 77 ? 9.224 2.744 -8.552 1.00 87.12 77 ALA A N 1
ATOM 584 C CA . ALA A 1 77 ? 9.358 4.105 -9.067 1.00 87.12 77 ALA A CA 1
ATOM 585 C C . ALA A 1 77 ? 10.832 4.540 -9.133 1.00 87.12 77 ALA A C 1
ATOM 587 O O . ALA A 1 77 ? 11.260 5.114 -10.132 1.00 87.12 77 ALA A O 1
ATOM 588 N N . GLU A 1 78 ? 11.616 4.222 -8.100 1.00 86.62 78 GLU A N 1
ATOM 589 C CA . GLU A 1 78 ? 13.061 4.472 -8.065 1.00 86.62 78 GLU A CA 1
ATOM 590 C C . GLU A 1 78 ? 13.799 3.653 -9.133 1.00 86.62 78 GLU A C 1
ATOM 592 O O . GLU A 1 78 ? 14.594 4.203 -9.891 1.00 86.62 78 GLU A O 1
ATOM 597 N N . ALA A 1 79 ? 13.484 2.361 -9.265 1.00 84.56 79 ALA A N 1
ATOM 598 C CA . ALA A 1 79 ? 14.096 1.491 -10.268 1.00 84.56 79 ALA A CA 1
ATOM 599 C C . ALA A 1 79 ? 13.803 1.941 -11.711 1.00 84.56 79 ALA A C 1
ATOM 601 O O . ALA A 1 79 ? 14.682 1.840 -12.567 1.00 84.56 79 ALA A O 1
ATOM 602 N N . ALA A 1 80 ? 12.601 2.457 -11.984 1.00 79.19 80 ALA A N 1
ATOM 603 C CA . ALA A 1 80 ? 12.254 3.032 -13.282 1.00 79.19 80 ALA A CA 1
ATOM 604 C C . ALA A 1 80 ? 13.056 4.317 -13.569 1.00 79.19 80 ALA A C 1
ATOM 606 O O . ALA A 1 80 ? 13.556 4.490 -14.678 1.00 79.19 80 ALA A O 1
ATOM 607 N N . ALA A 1 81 ? 13.252 5.173 -12.559 1.00 75.25 81 ALA A N 1
ATOM 608 C CA . ALA A 1 81 ? 14.047 6.397 -12.683 1.00 75.25 81 ALA A CA 1
ATOM 609 C C . ALA A 1 81 ? 15.561 6.131 -12.839 1.00 75.25 81 ALA A C 1
ATOM 611 O O . ALA A 1 81 ? 16.250 6.855 -13.559 1.00 75.25 81 ALA A O 1
ATOM 612 N N . ASP A 1 82 ? 16.091 5.087 -12.194 1.00 64.81 82 ASP A N 1
ATOM 613 C CA . ASP A 1 82 ? 17.497 4.676 -12.325 1.00 64.81 82 ASP A CA 1
ATOM 614 C C . ASP A 1 82 ? 17.764 3.836 -13.587 1.00 64.81 82 ASP A C 1
ATOM 616 O O . ASP A 1 82 ? 18.886 3.826 -14.104 1.00 64.81 82 ASP A O 1
ATOM 620 N N . GLY A 1 83 ? 16.743 3.161 -14.124 1.00 55.31 83 GLY A N 1
ATOM 621 C CA . GLY A 1 83 ? 16.809 2.417 -15.384 1.00 55.31 83 GLY A CA 1
ATOM 622 C C . GLY A 1 83 ? 17.146 3.296 -16.593 1.00 55.31 83 GLY A C 1
ATOM 623 O O . GLY A 1 83 ? 17.872 2.850 -17.479 1.00 55.31 83 GLY A O 1
ATOM 624 N N . GLU A 1 84 ? 16.738 4.571 -16.585 1.00 52.81 84 GLU A N 1
ATOM 625 C CA . GLU A 1 84 ? 17.152 5.567 -17.590 1.00 52.81 84 GLU A CA 1
ATOM 626 C C . GLU A 1 84 ? 18.660 5.888 -17.557 1.00 52.81 84 GLU A C 1
ATOM 628 O O . GLU A 1 84 ? 19.193 6.445 -18.518 1.00 52.81 84 GLU A O 1
ATOM 633 N N . LYS A 1 85 ? 19.387 5.528 -16.488 1.00 47.50 85 LYS A N 1
ATOM 634 C CA . LYS A 1 85 ? 20.818 5.846 -16.325 1.00 47.50 85 LYS A CA 1
ATOM 635 C C . LYS A 1 85 ? 21.782 4.695 -16.596 1.00 47.50 85 LYS A C 1
ATOM 637 O O . LYS A 1 85 ? 22.993 4.913 -16.505 1.00 47.50 85 LYS A O 1
ATOM 642 N N . LYS A 1 86 ? 21.319 3.489 -16.930 1.00 40.75 86 LYS A N 1
ATOM 643 C CA . LYS A 1 86 ? 22.233 2.373 -17.224 1.00 40.75 86 LYS A CA 1
ATOM 644 C C . LYS A 1 86 ? 22.512 2.275 -18.732 1.00 40.75 86 LYS A C 1
ATOM 646 O O . LYS A 1 86 ? 21.641 1.806 -19.462 1.00 40.75 86 LYS A O 1
ATOM 651 N N . PRO A 1 87 ? 23.709 2.657 -19.232 1.00 41.25 87 PRO A N 1
ATOM 652 C CA . PRO A 1 87 ? 24.131 2.210 -20.551 1.00 41.25 87 PRO A CA 1
ATOM 653 C C . PRO A 1 87 ? 24.273 0.686 -20.508 1.00 41.25 87 PRO A C 1
ATOM 655 O O . PRO A 1 87 ? 24.777 0.131 -19.528 1.00 41.25 87 PRO A O 1
ATOM 658 N N . ALA A 1 88 ? 23.787 0.030 -21.560 1.00 48.22 88 ALA A N 1
ATOM 659 C CA . ALA A 1 88 ? 23.945 -1.399 -21.774 1.00 48.22 88 ALA A CA 1
ATOM 660 C C . ALA A 1 88 ? 25.414 -1.804 -21.555 1.00 48.22 88 ALA A C 1
ATOM 662 O O . ALA A 1 88 ? 26.315 -1.214 -22.155 1.00 48.22 88 ALA A O 1
ATOM 663 N N . GLN A 1 89 ? 25.634 -2.776 -20.670 1.00 38.53 89 GLN A N 1
ATOM 664 C CA . GLN A 1 89 ? 26.873 -3.549 -20.623 1.00 38.53 89 GLN A CA 1
ATOM 665 C C . GLN A 1 89 ? 26.657 -4.861 -21.360 1.00 38.53 89 GLN A C 1
ATOM 667 O O . GLN A 1 89 ? 25.566 -5.449 -21.173 1.00 38.53 89 GLN A O 1
#

pLDDT: mean 79.39, std 17.04, range [38.53, 93.69]